Protein AF-A0AAN6E969-F1 (afdb_monomer)

pLDDT: mean 85.02, std 12.87, range [40.47, 96.31]

Structure (mmCIF, N/CA/C/O backbone):
data_AF-A0AAN6E969-F1
#
_entry.id   AF-A0AAN6E969-F1
#
loop_
_atom_site.group_PDB
_atom_site.id
_atom_site.type_symbol
_atom_site.label_atom_id
_atom_site.label_alt_id
_atom_site.label_comp_id
_atom_site.label_asym_id
_atom_site.label_entity_id
_atom_site.label_seq_id
_atom_site.pdbx_PDB_ins_code
_atom_site.Cartn_x
_atom_site.Cartn_y
_atom_site.Cartn_z
_atom_site.occupancy
_atom_site.B_iso_or_equiv
_atom_site.auth_seq_id
_atom_site.auth_comp_id
_atom_site.auth_asym_id
_atom_site.auth_atom_id
_atom_site.pdbx_PDB_model_num
ATOM 1 N N . MET A 1 1 ? 1.132 -10.008 -23.382 1.00 72.69 1 MET A N 1
ATOM 2 C CA . MET A 1 1 ? 1.360 -10.847 -22.183 1.00 72.69 1 MET A CA 1
ATOM 3 C C . MET A 1 1 ? 0.725 -10.158 -20.981 1.00 72.69 1 MET A C 1
ATOM 5 O O . MET A 1 1 ? 0.864 -8.946 -20.877 1.00 72.69 1 MET A O 1
ATOM 9 N N . ARG A 1 2 ? -0.005 -10.888 -20.126 1.00 91.25 2 A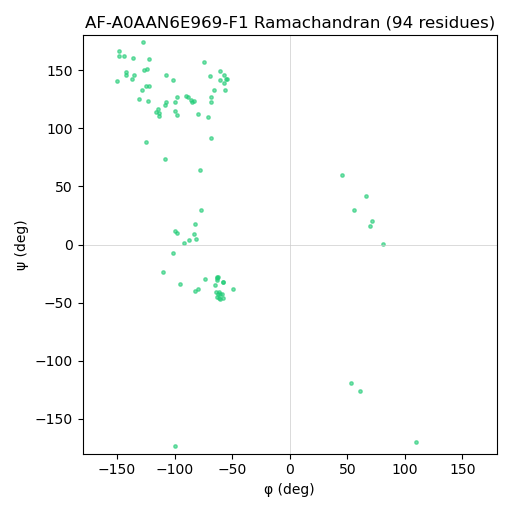RG A N 1
ATOM 10 C CA . ARG A 1 2 ? -0.650 -10.380 -18.900 1.00 91.25 2 ARG A CA 1
ATOM 11 C C . ARG A 1 2 ? -0.133 -11.208 -17.725 1.00 91.25 2 ARG A C 1
ATOM 13 O O . ARG A 1 2 ? -0.241 -12.426 -17.781 1.00 91.25 2 ARG A O 1
ATOM 20 N N . CYS A 1 3 ? 0.439 -10.558 -16.720 1.00 92.62 3 CYS A N 1
ATOM 21 C CA . CYS A 1 3 ? 1.035 -11.188 -15.541 1.00 92.62 3 CYS A CA 1
ATOM 22 C C . CYS A 1 3 ? 0.884 -10.263 -14.324 1.00 92.62 3 CYS A C 1
ATOM 24 O O . CYS A 1 3 ? 0.517 -9.097 -14.487 1.00 92.62 3 CYS A O 1
ATOM 26 N N . ASP A 1 4 ? 1.132 -10.801 -13.134 1.00 93.06 4 ASP A N 1
ATOM 27 C CA . ASP A 1 4 ? 1.124 -10.099 -11.844 1.00 93.06 4 ASP A CA 1
ATOM 28 C C . ASP A 1 4 ? 2.529 -9.627 -11.426 1.00 93.06 4 ASP A C 1
ATOM 30 O O . ASP A 1 4 ? 2.671 -8.547 -10.856 1.00 93.06 4 ASP A O 1
ATOM 34 N N . VAL A 1 5 ? 3.566 -10.395 -11.769 1.00 92.88 5 VAL A N 1
ATOM 35 C CA . VAL A 1 5 ? 4.968 -10.121 -11.451 1.00 92.88 5 VAL A CA 1
ATOM 36 C C . VAL A 1 5 ? 5.798 -10.041 -12.727 1.00 92.88 5 VAL A C 1
ATOM 38 O O . VAL A 1 5 ? 5.690 -10.869 -13.631 1.00 92.88 5 VAL A O 1
ATOM 41 N N . VAL A 1 6 ? 6.676 -9.042 -12.783 1.00 93.12 6 VAL A N 1
ATOM 42 C CA . VAL A 1 6 ? 7.654 -8.875 -13.857 1.00 93.12 6 VAL A CA 1
ATOM 43 C C . VAL A 1 6 ? 9.008 -8.493 -13.275 1.00 93.12 6 VAL A C 1
ATOM 45 O O . VAL A 1 6 ? 9.102 -7.730 -12.314 1.00 93.12 6 VAL A O 1
ATOM 48 N N . THR A 1 7 ? 10.074 -9.017 -13.872 1.00 92.38 7 THR A N 1
ATOM 49 C CA . THR A 1 7 ? 11.446 -8.667 -13.504 1.00 92.38 7 THR A CA 1
ATOM 50 C C . THR A 1 7 ? 11.908 -7.449 -14.295 1.00 92.38 7 THR A C 1
ATOM 52 O O . THR A 1 7 ? 11.871 -7.443 -15.526 1.00 92.38 7 THR A O 1
ATOM 55 N N . VAL A 1 8 ? 12.401 -6.433 -13.588 1.00 91.50 8 VAL A N 1
ATOM 56 C CA . VAL A 1 8 ? 13.083 -5.276 -14.180 1.00 91.50 8 VAL A CA 1
ATOM 57 C C . VAL A 1 8 ? 14.585 -5.515 -14.081 1.00 91.50 8 VAL A C 1
ATOM 59 O O . VAL A 1 8 ? 15.091 -5.819 -13.003 1.00 91.50 8 VAL A O 1
ATOM 62 N N . ARG A 1 9 ? 15.310 -5.419 -15.200 1.00 93.00 9 ARG A N 1
ATOM 63 C CA . ARG A 1 9 ? 16.775 -5.555 -15.196 1.00 93.00 9 ARG A CA 1
ATOM 64 C C . ARG A 1 9 ? 17.423 -4.293 -14.618 1.00 93.00 9 ARG A C 1
ATOM 66 O O . ARG A 1 9 ? 16.830 -3.214 -14.664 1.00 93.00 9 ARG A O 1
ATOM 73 N N . ALA A 1 10 ? 18.648 -4.411 -14.112 1.00 91.25 10 ALA A N 1
ATOM 74 C CA . ALA A 1 10 ? 19.415 -3.253 -13.655 1.00 91.25 10 ALA A CA 1
ATOM 75 C C . ALA A 1 10 ? 19.527 -2.189 -14.766 1.00 91.25 10 ALA A C 1
ATOM 77 O O . ALA A 1 10 ? 19.650 -2.536 -15.942 1.00 91.25 10 ALA A O 1
ATOM 78 N N . TYR A 1 11 ? 19.460 -0.909 -14.385 1.00 94.25 11 TYR A N 1
ATOM 79 C CA . TYR A 1 11 ? 19.531 0.243 -15.300 1.00 94.25 11 TYR A CA 1
ATOM 80 C C . TYR A 1 11 ? 18.488 0.234 -16.432 1.00 94.25 11 TYR A C 1
ATOM 82 O O . TYR A 1 11 ? 18.724 0.759 -17.517 1.00 94.25 11 TYR A O 1
ATOM 90 N N . SER A 1 12 ? 17.319 -0.361 -16.187 1.00 95.75 12 SER A N 1
ATOM 91 C CA . SER A 1 12 ? 16.217 -0.412 -17.149 1.00 95.75 12 SER A CA 1
ATOM 92 C C . SER A 1 12 ? 14.908 0.083 -16.537 1.00 95.75 12 SER A C 1
ATOM 94 O O . SER A 1 12 ? 14.830 0.369 -15.343 1.00 95.75 12 SER A O 1
ATOM 96 N N . TYR A 1 13 ? 13.870 0.194 -17.364 1.00 94.81 13 TYR A N 1
ATOM 97 C CA . TYR A 1 13 ? 12.528 0.558 -16.927 1.00 94.81 13 TYR A CA 1
ATOM 98 C C . TYR A 1 13 ? 11.485 -0.331 -17.598 1.00 94.81 13 TYR A C 1
ATOM 100 O O . TYR A 1 13 ? 11.714 -0.921 -18.654 1.00 94.81 13 TYR A O 1
ATOM 108 N N . ILE A 1 14 ? 10.304 -0.374 -16.993 1.00 93.75 14 ILE A N 1
ATOM 109 C CA . ILE A 1 14 ? 9.117 -1.002 -17.566 1.00 93.75 14 ILE A CA 1
ATOM 110 C C . ILE A 1 14 ? 7.985 0.017 -17.629 1.00 93.75 14 ILE A C 1
ATOM 112 O O . ILE A 1 14 ? 7.910 0.939 -16.819 1.00 93.75 14 ILE A O 1
ATOM 116 N N . LYS A 1 15 ? 7.088 -0.154 -18.597 1.00 94.19 15 LYS A N 1
ATOM 117 C CA . LYS A 1 15 ? 5.838 0.603 -18.689 1.00 94.19 15 LYS A CA 1
ATOM 118 C C . LYS A 1 15 ? 4.694 -0.371 -18.460 1.00 94.19 15 LYS A C 1
ATOM 120 O O . LYS A 1 15 ? 4.481 -1.272 -19.268 1.00 94.19 15 LYS A O 1
ATOM 125 N N . LEU A 1 16 ? 3.986 -0.198 -17.351 1.00 93.19 16 LEU A N 1
ATOM 126 C CA . LEU A 1 16 ? 2.856 -1.040 -16.977 1.00 93.19 16 LEU A CA 1
ATOM 127 C C . LEU A 1 16 ? 1.543 -0.327 -17.296 1.00 93.19 16 LEU A C 1
ATOM 129 O O . LEU A 1 16 ? 1.411 0.880 -17.108 1.00 93.19 16 LEU A O 1
ATOM 133 N N . ARG A 1 17 ? 0.560 -1.096 -17.763 1.00 93.00 17 ARG A N 1
ATOM 134 C CA . ARG A 1 17 ? -0.831 -0.662 -17.884 1.00 93.00 17 ARG A CA 1
ATOM 135 C C . ARG A 1 17 ? -1.706 -1.731 -17.256 1.00 93.00 17 ARG A C 1
ATOM 137 O O . ARG A 1 17 ? -1.650 -2.888 -17.663 1.00 93.00 17 ARG A O 1
ATOM 144 N N . PHE A 1 18 ? -2.530 -1.330 -16.303 1.00 89.44 18 PHE A N 1
ATOM 145 C CA . PHE A 1 18 ? -3.565 -2.170 -15.721 1.00 89.44 18 PHE A CA 1
ATOM 146 C C . PHE A 1 18 ? -4.903 -1.440 -15.809 1.00 89.44 18 PHE A C 1
ATOM 148 O O . PHE A 1 18 ? -4.955 -0.212 -15.833 1.00 89.44 18 PHE A O 1
ATOM 155 N N . HIS A 1 19 ? -5.981 -2.208 -15.921 1.00 88.88 19 HIS A N 1
ATOM 156 C CA . HIS A 1 19 ? -7.336 -1.681 -15.988 1.00 88.88 19 HIS A CA 1
ATOM 157 C C . HIS A 1 19 ? -8.043 -1.985 -14.673 1.00 88.88 19 HIS A C 1
ATOM 159 O O . HIS A 1 19 ? -8.152 -3.149 -14.286 1.00 88.88 19 HIS A O 1
ATOM 165 N N . VAL A 1 20 ? -8.535 -0.946 -14.003 1.00 87.88 20 VAL A N 1
ATOM 166 C CA . VAL A 1 20 ? -9.281 -1.082 -12.754 1.00 87.88 20 VAL A CA 1
ATOM 167 C C . VAL A 1 20 ? -10.770 -1.020 -13.070 1.00 87.88 20 VAL A C 1
ATOM 169 O O . VAL A 1 20 ? -11.275 0.015 -13.487 1.00 87.88 20 VAL A O 1
ATOM 172 N N . ASN A 1 21 ? -11.474 -2.139 -12.897 1.00 81.62 21 ASN A N 1
ATOM 173 C CA . ASN A 1 21 ? -12.911 -2.245 -13.178 1.00 81.62 21 ASN A CA 1
ATOM 174 C C . ASN A 1 21 ? -13.797 -2.178 -11.919 1.00 81.62 21 ASN A C 1
ATOM 176 O O . ASN A 1 21 ? -15.020 -2.159 -12.041 1.00 81.62 21 ASN A O 1
ATOM 180 N N . ARG A 1 22 ? -13.203 -2.189 -10.718 1.00 83.31 22 ARG A N 1
ATOM 181 C CA . ARG A 1 22 ? -13.878 -2.151 -9.410 1.00 83.31 22 ARG A CA 1
ATOM 182 C C . ARG A 1 22 ? -12.999 -1.417 -8.397 1.00 83.31 22 ARG A C 1
ATOM 184 O O . ARG A 1 22 ? -11.798 -1.291 -8.614 1.00 83.31 22 ARG A O 1
ATOM 191 N N . GLY A 1 23 ? -13.592 -0.969 -7.290 1.00 86.06 23 GLY A N 1
ATOM 192 C CA . GLY A 1 23 ? -12.831 -0.405 -6.176 1.00 86.06 23 GLY A CA 1
ATOM 193 C C . GLY A 1 23 ? -11.777 -1.392 -5.666 1.00 86.06 23 GLY A C 1
ATOM 194 O O . GLY A 1 23 ? -12.080 -2.574 -5.494 1.00 86.06 23 GLY A O 1
ATOM 195 N N . MET A 1 24 ? -10.544 -0.927 -5.462 1.00 85.25 24 MET A N 1
ATOM 196 C CA . MET A 1 24 ? -9.405 -1.782 -5.117 1.00 85.25 24 MET A CA 1
ATOM 197 C C . MET A 1 24 ? -8.386 -1.036 -4.251 1.00 85.25 24 MET A C 1
ATOM 199 O O . MET A 1 24 ? -8.077 0.126 -4.512 1.00 85.25 24 MET A O 1
ATOM 203 N N . VAL A 1 25 ? -7.826 -1.740 -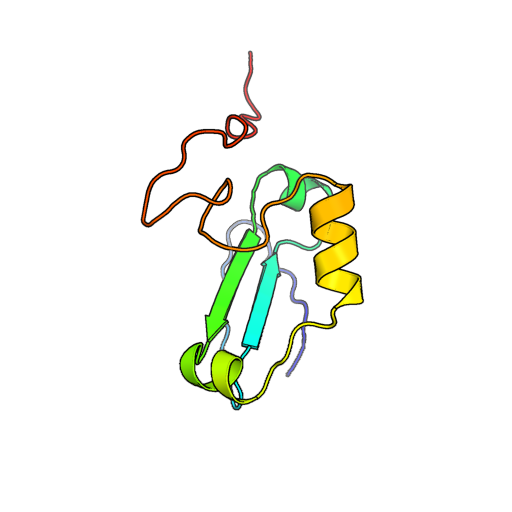3.265 1.00 91.62 25 VAL A N 1
ATOM 204 C CA . VAL A 1 25 ? -6.587 -1.367 -2.571 1.00 91.62 25 VAL A CA 1
ATOM 205 C C . VAL A 1 25 ? -5.568 -2.462 -2.870 1.00 91.62 25 VAL A C 1
ATOM 207 O O . VAL A 1 25 ? -5.786 -3.609 -2.487 1.00 91.62 25 VAL A O 1
ATOM 210 N N . ALA A 1 26 ? -4.500 -2.141 -3.598 1.00 90.44 26 ALA A N 1
ATOM 211 C CA . ALA A 1 26 ? -3.506 -3.121 -4.037 1.00 90.44 26 ALA A CA 1
ATOM 212 C C . ALA A 1 26 ? -2.091 -2.687 -3.667 1.00 90.44 26 ALA A C 1
ATOM 214 O O . ALA A 1 26 ? -1.695 -1.549 -3.925 1.00 90.44 26 ALA A O 1
ATOM 215 N N . LEU A 1 27 ? -1.324 -3.618 -3.101 1.00 90.94 27 LEU A N 1
ATOM 216 C CA . LEU A 1 27 ? 0.089 -3.422 -2.814 1.00 90.94 27 LEU A CA 1
ATOM 217 C C . LEU A 1 27 ? 0.912 -3.711 -4.073 1.00 90.94 27 LEU A C 1
ATOM 219 O O . LEU A 1 27 ? 0.849 -4.802 -4.633 1.00 90.94 27 LEU A O 1
ATOM 223 N N . PHE A 1 28 ? 1.706 -2.736 -4.494 1.00 90.75 28 PHE A N 1
ATOM 224 C CA . PHE A 1 28 ? 2.687 -2.864 -5.559 1.00 90.75 28 PHE A CA 1
ATOM 225 C C . PHE A 1 28 ? 4.079 -2.726 -4.958 1.00 90.75 28 PHE A C 1
ATOM 227 O O . PHE A 1 28 ? 4.461 -1.652 -4.499 1.00 90.75 28 PHE A O 1
ATOM 234 N N . HIS A 1 29 ? 4.833 -3.818 -4.924 1.00 89.62 29 HIS A N 1
ATOM 235 C CA . HIS A 1 29 ? 6.125 -3.845 -4.252 1.00 89.62 29 HIS A CA 1
ATOM 236 C C . HIS A 1 29 ? 7.132 -4.713 -4.995 1.00 89.62 29 HIS A C 1
ATOM 238 O O . HIS A 1 29 ? 6.784 -5.567 -5.813 1.00 89.62 29 HIS A O 1
ATOM 244 N N . CYS A 1 30 ? 8.406 -4.510 -4.675 1.00 88.75 30 CYS A N 1
ATOM 245 C CA . CYS A 1 30 ? 9.439 -5.452 -5.063 1.00 88.75 30 CYS A CA 1
ATOM 246 C C . CYS A 1 30 ? 9.245 -6.758 -4.283 1.00 88.75 30 CYS A C 1
ATOM 248 O O . CYS A 1 30 ? 9.262 -6.764 -3.053 1.00 88.75 30 CYS A O 1
ATOM 250 N N . HIS A 1 31 ? 9.087 -7.876 -4.989 1.00 89.25 31 HIS A N 1
ATOM 251 C CA . HIS A 1 31 ? 8.907 -9.193 -4.372 1.00 89.25 31 HIS A CA 1
ATOM 252 C C . HIS A 1 31 ? 10.244 -9.853 -3.957 1.00 89.25 31 HIS A C 1
ATOM 254 O O . HIS A 1 31 ? 10.316 -11.058 -3.717 1.00 89.25 31 HIS A O 1
ATOM 260 N N . MET A 1 32 ? 11.325 -9.073 -3.857 1.00 76.19 32 MET A N 1
ATOM 261 C CA . MET A 1 32 ? 12.554 -9.495 -3.187 1.00 76.19 32 MET A CA 1
ATOM 262 C C . MET A 1 32 ? 12.467 -9.103 -1.715 1.00 76.19 32 MET A C 1
ATOM 264 O O . MET A 1 32 ? 12.233 -7.936 -1.406 1.00 76.19 32 MET A O 1
ATOM 268 N N . MET A 1 33 ? 12.702 -10.061 -0.818 1.00 56.44 33 MET A N 1
ATOM 269 C CA . MET A 1 33 ? 12.599 -9.884 0.639 1.00 56.44 33 MET A CA 1
ATOM 270 C C . MET A 1 33 ? 13.355 -8.645 1.146 1.00 56.44 33 MET A C 1
ATOM 272 O O . MET A 1 33 ? 12.843 -7.908 1.978 1.00 56.44 33 MET A O 1
ATOM 276 N N . HIS A 1 34 ? 14.526 -8.362 0.571 1.00 58.12 34 HIS A N 1
ATOM 277 C CA . HIS A 1 34 ? 15.320 -7.177 0.883 1.00 58.12 34 HIS A CA 1
ATOM 278 C C . HIS A 1 34 ? 14.576 -5.866 0.558 1.00 58.12 34 HIS A C 1
ATOM 280 O O . HIS A 1 34 ? 14.510 -4.978 1.399 1.00 58.12 34 HIS A O 1
ATOM 286 N N . GLY A 1 35 ? 13.942 -5.758 -0.618 1.00 55.06 35 GLY A N 1
ATOM 287 C CA . GLY A 1 35 ? 13.268 -4.540 -1.095 1.00 55.06 35 GLY A CA 1
ATOM 288 C C . GLY A 1 35 ? 12.085 -4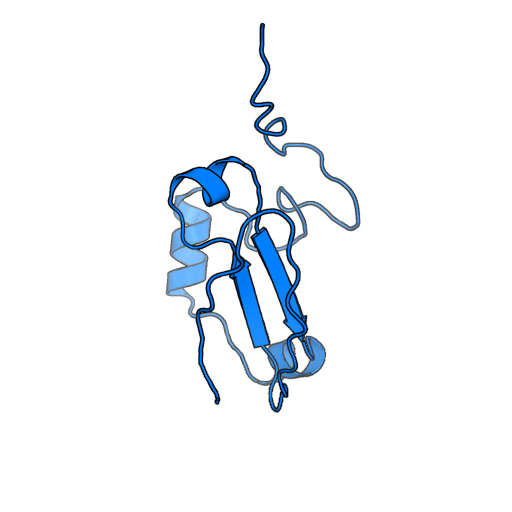.082 -0.234 1.00 55.06 35 GLY A C 1
ATOM 289 O O . GLY A 1 35 ? 11.823 -2.882 -0.157 1.00 55.06 35 GLY A O 1
ATOM 290 N N . GLY A 1 36 ? 11.414 -5.015 0.453 1.00 54.44 36 GLY A N 1
ATOM 291 C CA . GLY A 1 36 ? 10.343 -4.701 1.404 1.00 54.44 36 GLY A CA 1
ATOM 292 C C . GLY A 1 36 ? 10.831 -3.913 2.626 1.00 54.44 36 GLY A C 1
ATOM 293 O O . GLY A 1 36 ? 10.134 -3.010 3.078 1.00 54.44 36 GLY A O 1
ATOM 294 N N . TYR A 1 37 ? 12.053 -4.179 3.105 1.00 54.59 37 TYR A N 1
ATOM 295 C CA . TYR A 1 37 ? 12.675 -3.422 4.203 1.00 54.59 37 TYR A C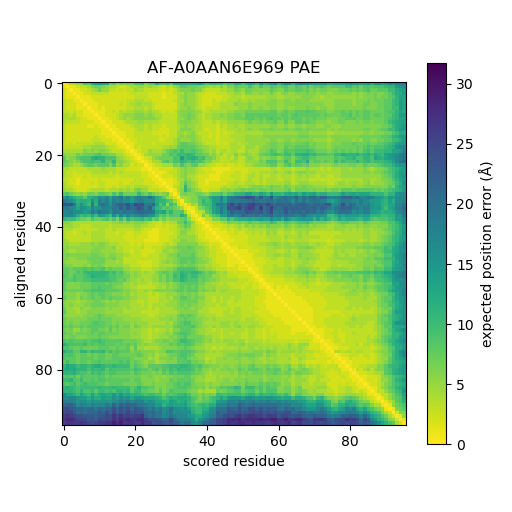A 1
ATOM 296 C C . TYR A 1 37 ? 13.147 -2.030 3.771 1.00 54.59 37 TYR A C 1
ATOM 298 O O . TYR A 1 37 ? 13.132 -1.099 4.571 1.00 54.59 37 TYR A O 1
ATOM 306 N N . PHE A 1 38 ? 13.519 -1.870 2.498 1.00 59.62 38 PHE A N 1
ATOM 307 C CA . PHE A 1 38 ? 13.972 -0.596 1.928 1.00 59.62 38 PHE A CA 1
ATOM 308 C C . PHE A 1 38 ? 12.830 0.353 1.532 1.00 59.62 38 PHE A C 1
ATOM 310 O O . PHE A 1 38 ? 13.083 1.398 0.938 1.00 59.62 38 PHE A O 1
ATOM 317 N N . GLY A 1 39 ? 11.569 -0.001 1.810 1.00 71.12 39 GLY A N 1
ATOM 318 C CA . GLY A 1 39 ? 10.424 0.843 1.463 1.00 71.12 39 GLY A CA 1
ATOM 319 C C . GLY A 1 39 ? 10.113 0.898 -0.038 1.00 71.12 39 GLY A C 1
ATOM 320 O O . GLY A 1 39 ? 9.427 1.817 -0.478 1.00 71.12 39 GLY A O 1
AT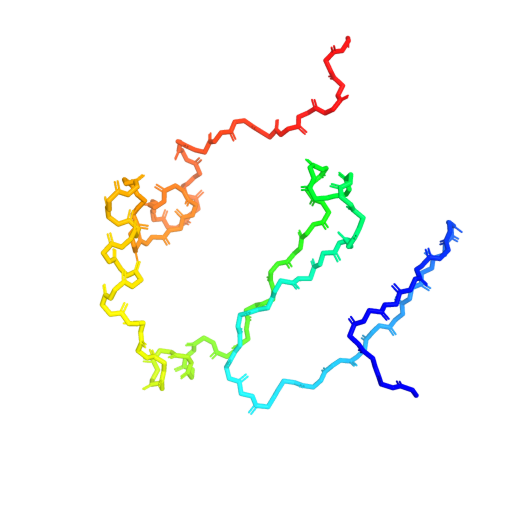OM 321 N N . LEU A 1 40 ? 10.570 -0.080 -0.837 1.00 83.75 40 LEU A N 1
ATOM 322 C CA . LEU A 1 40 ? 10.209 -0.207 -2.260 1.00 83.75 40 LEU A CA 1
ATOM 323 C C . LEU A 1 40 ? 8.809 -0.814 -2.421 1.00 83.75 40 LEU A C 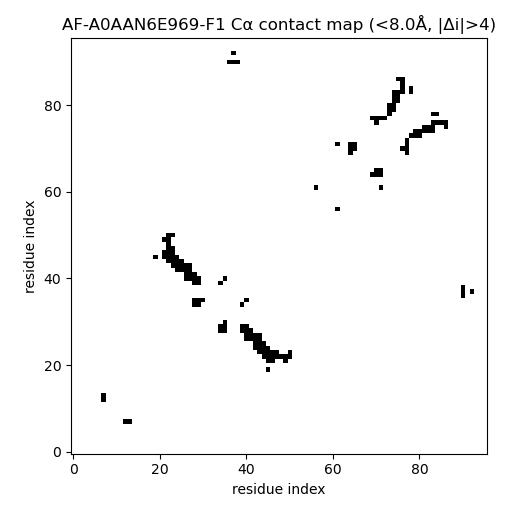1
ATOM 325 O O . LEU A 1 40 ? 8.628 -1.913 -2.959 1.00 83.75 40 LEU A O 1
ATOM 329 N N . ALA A 1 41 ? 7.822 -0.073 -1.932 1.00 86.81 41 ALA A N 1
ATOM 330 C CA . ALA A 1 41 ? 6.415 -0.405 -2.006 1.00 86.81 41 ALA A CA 1
ATOM 331 C C . ALA A 1 41 ? 5.579 0.857 -2.238 1.00 86.81 41 ALA A C 1
ATOM 333 O O . ALA A 1 41 ? 5.877 1.936 -1.735 1.00 86.81 41 ALA A O 1
ATOM 334 N N . ALA A 1 42 ? 4.498 0.694 -2.984 1.00 89.06 42 ALA A N 1
ATOM 335 C CA . ALA A 1 42 ? 3.452 1.680 -3.156 1.00 89.06 42 ALA A CA 1
ATOM 336 C C . ALA A 1 42 ? 2.100 0.978 -3.029 1.00 89.06 42 ALA A C 1
ATOM 338 O O . ALA A 1 42 ? 1.942 -0.168 -3.447 1.00 89.06 42 ALA A O 1
ATOM 339 N N . THR A 1 43 ? 1.110 1.670 -2.478 1.00 90.56 43 THR A N 1
ATOM 340 C CA . THR A 1 43 ? -0.262 1.162 -2.407 1.00 90.56 43 THR A CA 1
ATOM 341 C C . THR A 1 43 ? -1.123 1.945 -3.381 1.00 90.56 43 THR A C 1
ATOM 343 O O . THR A 1 43 ? -1.264 3.161 -3.257 1.00 90.56 43 THR A O 1
ATOM 346 N N . PHE A 1 44 ? -1.719 1.256 -4.347 1.00 92.19 44 PHE A N 1
ATOM 347 C CA . PHE A 1 44 ? -2.700 1.849 -5.243 1.00 92.19 44 PHE A CA 1
ATOM 348 C C . PHE A 1 44 ? -4.083 1.776 -4.606 1.00 92.19 44 PHE A C 1
ATOM 350 O O . PHE A 1 44 ? -4.556 0.691 -4.268 1.00 92.19 44 PHE A O 1
ATOM 357 N N . ILE A 1 45 ? -4.736 2.929 -4.473 1.00 91.69 45 ILE A N 1
ATOM 358 C CA . ILE A 1 45 ? -6.118 3.046 -4.003 1.00 91.69 45 ILE A CA 1
ATOM 359 C C . ILE A 1 45 ? -6.945 3.573 -5.171 1.00 91.69 45 ILE A C 1
ATOM 361 O O . ILE A 1 45 ? -6.713 4.683 -5.646 1.00 91.69 45 ILE A O 1
ATOM 365 N N . ALA A 1 46 ? -7.894 2.772 -5.649 1.00 91.75 46 ALA A N 1
ATOM 366 C CA . ALA A 1 46 ? -8.721 3.105 -6.800 1.00 91.75 46 ALA A CA 1
ATOM 367 C C . ALA A 1 46 ? -10.213 3.035 -6.457 1.00 91.75 46 ALA A C 1
ATOM 369 O O . ALA A 1 46 ? -10.657 2.088 -5.806 1.00 91.75 46 ALA A O 1
ATOM 370 N N . ALA A 1 47 ? -10.964 4.040 -6.922 1.00 91.69 47 ALA A N 1
ATOM 371 C CA . ALA A 1 47 ? -12.398 4.232 -6.677 1.00 91.69 47 ALA A CA 1
ATOM 372 C C . ALA A 1 47 ? -12.811 4.015 -5.198 1.00 91.69 47 ALA A C 1
ATOM 374 O O . ALA A 1 47 ? -13.608 3.114 -4.898 1.00 91.69 47 ALA A O 1
ATOM 375 N N . PRO A 1 48 ? -12.258 4.799 -4.248 1.00 90.12 48 PRO A N 1
ATOM 376 C CA . PRO A 1 48 ? -12.556 4.665 -2.818 1.00 90.12 48 PRO A CA 1
ATOM 377 C C . PRO A 1 48 ? -14.050 4.821 -2.496 1.00 90.12 48 PRO A C 1
ATOM 379 O O . PRO A 1 48 ? -14.571 4.144 -1.611 1.00 90.12 48 PRO A O 1
ATOM 382 N N . GLU A 1 49 ? -14.768 5.643 -3.256 1.00 90.88 49 GLU A N 1
ATOM 383 C CA . GLU A 1 49 ? -16.211 5.836 -3.137 1.00 90.88 49 GLU A CA 1
ATOM 384 C C . GLU A 1 49 ? -17.017 4.566 -3.445 1.00 90.88 49 GLU A C 1
ATOM 386 O O . GLU A 1 49 ? -18.099 4.371 -2.890 1.00 90.88 49 GLU A O 1
ATOM 391 N N . LEU A 1 50 ? -16.505 3.677 -4.305 1.00 90.81 50 LEU A N 1
ATOM 392 C CA . LEU A 1 50 ? -17.128 2.378 -4.565 1.00 90.81 50 LEU A CA 1
ATOM 393 C C . LEU A 1 50 ? -16.797 1.37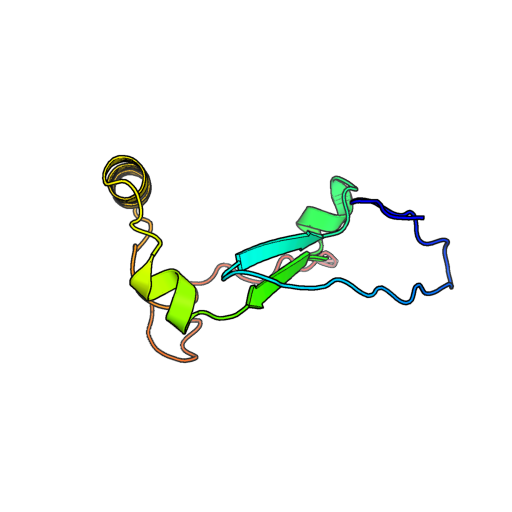9 -3.454 1.00 90.81 50 LEU A C 1
ATOM 395 O O . LEU A 1 50 ? -17.671 0.616 -3.045 1.00 90.81 50 LEU A O 1
ATOM 399 N N . LEU A 1 51 ? -15.566 1.405 -2.931 1.00 89.56 51 LEU A N 1
ATOM 400 C CA . LEU A 1 51 ? -15.170 0.558 -1.802 1.00 89.56 51 LEU A CA 1
ATOM 401 C C . LEU A 1 51 ? -16.059 0.809 -0.583 1.00 89.56 51 LEU A C 1
ATOM 403 O O . LEU A 1 51 ? -16.583 -0.142 -0.013 1.00 89.56 51 LEU A O 1
ATOM 407 N N . GLN A 1 52 ? -16.309 2.073 -0.242 1.00 89.06 52 GLN A N 1
ATOM 408 C CA . GLN A 1 52 ? -17.152 2.443 0.900 1.00 89.06 52 GLN A CA 1
ATOM 409 C C . GLN A 1 52 ? -18.606 1.962 0.771 1.00 89.06 52 GLN A C 1
ATOM 411 O O . GLN A 1 52 ? -19.266 1.727 1.780 1.00 89.06 52 GLN A O 1
ATOM 416 N N . LYS A 1 53 ? -19.115 1.808 -0.458 1.00 89.75 53 LYS A N 1
ATOM 417 C CA . LYS A 1 53 ? -20.493 1.360 -0.710 1.00 89.75 53 LYS A CA 1
ATOM 418 C C . LYS A 1 53 ? -20.648 -0.155 -0.634 1.00 89.75 53 LYS A C 1
ATOM 420 O O . LYS A 1 53 ? -21.665 -0.634 -0.141 1.00 89.75 53 LYS A O 1
ATOM 425 N N . TYR A 1 54 ? -19.673 -0.902 -1.152 1.00 87.19 54 TYR A N 1
ATOM 426 C CA . TYR A 1 54 ? -19.824 -2.345 -1.374 1.00 87.19 54 TYR A CA 1
ATOM 427 C C . TYR A 1 54 ? -18.984 -3.218 -0.442 1.00 87.19 54 TYR A C 1
ATOM 429 O O . TYR A 1 54 ? -19.328 -4.379 -0.234 1.00 87.19 54 TYR A O 1
ATOM 437 N N . VAL A 1 55 ? -17.893 -2.694 0.119 1.00 86.44 55 VAL A N 1
ATOM 438 C CA . VAL A 1 55 ? -16.988 -3.462 0.977 1.00 86.44 55 VAL A CA 1
ATOM 439 C C . VAL A 1 55 ? -17.295 -3.161 2.437 1.00 86.44 55 VAL A C 1
ATOM 441 O O . VAL A 1 55 ? -17.084 -2.051 2.919 1.00 86.44 55 VAL A O 1
ATOM 444 N N . LYS A 1 56 ? -17.761 -4.181 3.163 1.00 89.75 56 LYS A N 1
ATOM 445 C CA . LYS A 1 56 ? -17.828 -4.164 4.627 1.00 89.75 56 LYS A CA 1
ATOM 446 C C . LYS A 1 56 ? -16.641 -4.940 5.180 1.00 89.75 56 LYS A C 1
ATOM 448 O O . LYS A 1 56 ? -16.462 -6.109 4.847 1.00 89.75 56 LYS A O 1
ATOM 453 N N . VAL A 1 57 ? -15.835 -4.288 6.013 1.00 89.25 57 VAL A N 1
ATOM 454 C CA . VAL A 1 57 ? -14.719 -4.947 6.701 1.00 89.25 57 VAL A CA 1
ATOM 455 C C . VAL A 1 57 ? -15.298 -5.940 7.718 1.00 89.25 57 VAL A C 1
ATOM 457 O O . VAL A 1 57 ? -16.136 -5.529 8.523 1.00 89.25 57 VAL A O 1
ATOM 460 N N . PRO A 1 58 ? -14.890 -7.223 7.702 1.00 93.56 58 PRO A N 1
ATOM 461 C CA . PRO A 1 58 ? -15.353 -8.197 8.685 1.00 93.56 58 PRO A CA 1
ATOM 462 C C . PRO A 1 58 ? -15.042 -7.745 10.115 1.00 93.56 58 PRO A C 1
ATOM 464 O O . PRO A 1 58 ? -13.938 -7.271 10.392 1.00 93.56 58 PRO A O 1
ATOM 467 N N . GLU A 1 59 ? -15.983 -7.942 11.040 1.00 94.75 59 GLU A N 1
ATOM 468 C CA . GLU A 1 59 ? -15.806 -7.566 12.453 1.00 94.75 59 GLU A CA 1
ATOM 469 C C . GLU A 1 59 ? -14.586 -8.242 13.088 1.00 94.75 59 GLU A C 1
ATOM 471 O O . GLU A 1 59 ? -13.897 -7.638 13.909 1.00 94.75 59 GLU A O 1
ATOM 476 N N . GLU A 1 60 ? -14.262 -9.457 12.645 1.00 95.44 60 GLU A N 1
ATOM 477 C CA . GLU A 1 60 ? -13.076 -10.182 13.095 1.00 95.44 60 GLU A CA 1
ATOM 478 C C . GLU A 1 60 ? -11.780 -9.433 12.772 1.00 95.44 60 GLU A C 1
ATOM 480 O O . GLU A 1 60 ? -10.902 -9.310 13.623 1.00 95.44 60 GLU A O 1
ATOM 485 N N . ALA A 1 61 ? -11.670 -8.865 11.568 1.00 93.38 61 ALA A N 1
ATOM 486 C CA . ALA A 1 61 ? -10.497 -8.091 11.176 1.00 93.38 61 ALA A CA 1
ATOM 487 C C . ALA A 1 61 ? -10.353 -6.830 12.043 1.00 93.38 61 ALA A C 1
ATOM 489 O O . ALA A 1 61 ? -9.262 -6.516 12.514 1.00 93.38 61 ALA A O 1
ATOM 490 N N . ILE A 1 62 ? -11.472 -6.160 12.335 1.00 94.50 62 ILE A N 1
ATOM 491 C CA . ILE A 1 62 ? -11.514 -5.002 13.241 1.00 94.50 62 ILE A CA 1
ATOM 492 C C . ILE A 1 62 ? -11.073 -5.412 14.653 1.00 94.50 62 ILE A C 1
ATOM 494 O O . ILE A 1 62 ? -10.311 -4.689 15.299 1.00 94.50 62 ILE A O 1
ATOM 498 N N . ARG A 1 63 ? -11.525 -6.574 15.141 1.00 96.31 63 ARG A N 1
ATOM 499 C CA . ARG A 1 63 ? -11.136 -7.109 16.451 1.00 96.31 63 ARG A CA 1
ATOM 500 C C . ARG A 1 63 ? -9.642 -7.412 16.516 1.00 96.31 63 ARG A C 1
ATOM 502 O O . ARG A 1 63 ? -9.000 -7.010 17.483 1.00 96.31 63 ARG A O 1
ATOM 509 N N . MET A 1 64 ? -9.080 -8.045 15.486 1.00 96.12 64 MET A N 1
ATOM 510 C CA . MET A 1 64 ? -7.641 -8.316 1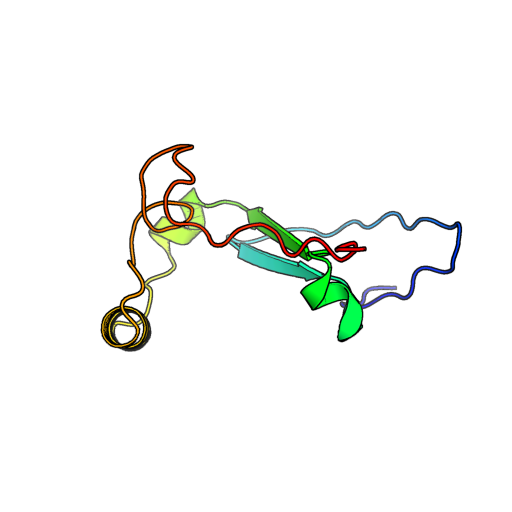5.403 1.00 96.12 64 MET A CA 1
ATOM 511 C C . MET A 1 64 ? -6.807 -7.031 15.457 1.00 96.12 64 MET A C 1
ATOM 513 O O . MET A 1 64 ? -5.823 -6.986 16.192 1.00 96.12 64 MET A O 1
ATOM 517 N N . CYS A 1 65 ? -7.219 -5.967 14.756 1.00 93.62 65 CYS A N 1
ATOM 518 C CA . CYS A 1 65 ? -6.549 -4.667 14.848 1.00 93.62 65 CYS A CA 1
ATOM 519 C C . CYS A 1 65 ? -6.587 -4.105 16.277 1.00 93.62 65 CYS A C 1
ATOM 521 O O . CYS A 1 65 ? -5.552 -3.707 16.807 1.00 93.62 65 CYS A O 1
ATOM 523 N N . LYS A 1 66 ? -7.756 -4.132 16.933 1.00 94.56 66 LYS A N 1
ATOM 524 C CA . LYS A 1 66 ? -7.918 -3.633 18.310 1.00 94.56 66 LYS A CA 1
ATOM 525 C C . LYS A 1 66 ? -7.056 -4.396 19.319 1.00 94.56 66 LYS A C 1
ATOM 527 O O . LYS A 1 66 ? -6.454 -3.766 20.181 1.00 94.56 66 LYS A O 1
ATOM 532 N N . LEU A 1 67 ? -6.966 -5.723 19.196 1.00 96.19 67 LEU A N 1
ATOM 533 C CA . LEU A 1 67 ? -6.126 -6.559 20.065 1.00 96.19 67 LEU A CA 1
ATOM 534 C C . LEU A 1 67 ? -4.633 -6.231 19.935 1.00 96.19 67 LEU A C 1
ATOM 536 O O . LEU A 1 67 ? -3.897 -6.351 20.907 1.00 96.19 67 LEU A O 1
ATOM 540 N N . GLN A 1 68 ? -4.196 -5.781 18.758 1.00 93.50 68 GLN A N 1
ATOM 541 C CA . GLN A 1 68 ? -2.819 -5.345 18.506 1.00 93.50 68 GLN A CA 1
ATOM 542 C C . GLN A 1 68 ? -2.586 -3.858 18.833 1.00 93.50 68 GLN A C 1
ATOM 544 O O . GLN A 1 68 ? -1.506 -3.337 18.571 1.00 93.50 68 GLN A O 1
ATOM 549 N N . GLY A 1 69 ? -3.588 -3.147 19.366 1.00 91.00 69 GLY A N 1
ATOM 550 C CA . GLY A 1 69 ? -3.503 -1.704 19.615 1.00 91.00 69 GLY A CA 1
ATOM 551 C C . GLY A 1 69 ? -3.478 -0.849 18.340 1.00 91.00 69 GLY A C 1
ATOM 552 O O . GLY A 1 69 ? -3.134 0.330 18.397 1.00 91.00 69 GLY A O 1
ATOM 553 N N . ILE A 1 70 ? -3.848 -1.415 17.187 1.00 91.00 70 ILE A N 1
ATOM 554 C CA . ILE A 1 70 ? -3.884 -0.718 15.899 1.00 91.00 70 ILE A CA 1
ATOM 555 C C . ILE A 1 70 ? -5.224 0.009 15.767 1.00 91.00 70 ILE A C 1
ATOM 557 O O . ILE A 1 70 ? -6.298 -0.599 15.811 1.00 91.00 70 ILE A O 1
ATOM 561 N N . LYS A 1 71 ? -5.169 1.328 15.564 1.00 91.19 71 LYS A N 1
ATOM 562 C CA . LYS A 1 71 ? -6.358 2.150 15.315 1.00 91.19 71 LYS A CA 1
ATOM 563 C C . LYS A 1 71 ? -6.997 1.771 13.972 1.00 91.19 71 LYS A C 1
ATOM 565 O O . LYS A 1 71 ? -6.322 1.691 12.953 1.00 91.19 71 LYS A O 1
ATOM 570 N N . THR A 1 72 ? -8.316 1.584 13.960 1.00 90.75 72 THR A N 1
ATOM 571 C CA . THR A 1 72 ? -9.087 1.143 12.776 1.00 90.75 72 THR A CA 1
ATOM 572 C C . THR A 1 72 ? -9.628 2.294 11.925 1.00 90.75 72 THR A C 1
ATOM 57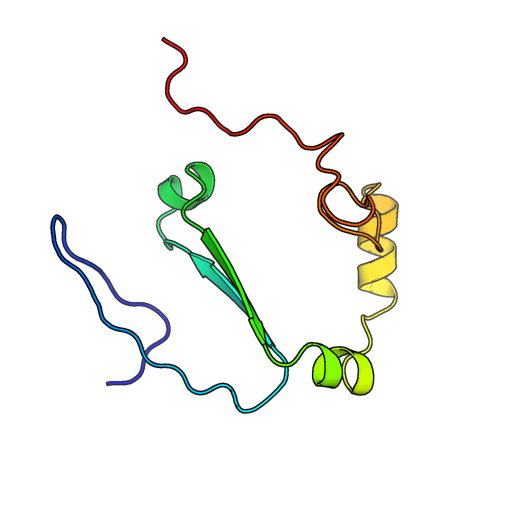4 O O . THR A 1 72 ? -10.340 2.069 10.951 1.00 90.75 72 THR A O 1
ATOM 577 N N . SER A 1 73 ? -9.336 3.533 12.310 1.00 90.19 73 SER A N 1
ATOM 578 C CA . SER A 1 73 ? -9.752 4.750 11.618 1.00 90.19 73 SER A CA 1
ATOM 579 C C . SER A 1 73 ? -8.635 5.787 11.677 1.00 90.19 73 SER A C 1
ATOM 581 O O . SER A 1 73 ? -7.918 5.856 12.677 1.00 90.19 73 SER A O 1
ATOM 583 N N . GLY A 1 74 ? -8.542 6.623 10.644 1.00 90.88 74 GLY A N 1
ATOM 584 C CA . GLY A 1 74 ? -7.512 7.653 10.506 1.00 90.88 74 GLY A CA 1
ATOM 585 C C . GLY A 1 74 ? -6.504 7.333 9.400 1.00 90.88 74 GLY A C 1
ATOM 586 O O . GLY A 1 74 ? -6.709 6.422 8.601 1.00 90.88 74 GLY A O 1
ATOM 587 N N . ASN A 1 75 ? -5.427 8.109 9.355 1.00 88.31 75 ASN A N 1
ATOM 588 C CA . ASN A 1 75 ? -4.293 7.989 8.443 1.00 88.31 75 ASN A CA 1
ATOM 589 C C . ASN A 1 75 ? -2.989 7.823 9.245 1.00 88.31 75 ASN A C 1
ATOM 591 O O . ASN A 1 75 ? -2.939 8.198 10.417 1.00 88.31 75 ASN A O 1
ATOM 595 N N . ALA A 1 76 ? -1.932 7.289 8.628 1.00 86.12 76 ALA A N 1
ATOM 596 C CA . ALA A 1 76 ? -0.630 7.072 9.264 1.00 86.12 76 ALA A CA 1
ATOM 597 C C . ALA A 1 76 ? -0.754 6.273 10.582 1.00 86.12 76 ALA A C 1
ATOM 599 O O . ALA A 1 76 ? -1.265 5.156 10.578 1.00 86.12 76 ALA A O 1
ATOM 600 N N . ALA A 1 77 ? -0.353 6.843 11.720 1.00 86.62 77 ALA A N 1
ATOM 601 C CA . ALA A 1 77 ? -0.501 6.248 13.053 1.00 86.62 77 ALA A CA 1
ATOM 602 C C . ALA A 1 77 ? -1.945 6.344 13.617 1.00 86.62 77 ALA A C 1
ATOM 604 O O . ALA A 1 77 ? -2.167 6.451 14.827 1.00 86.62 77 ALA A O 1
ATOM 605 N N . GLY A 1 78 ? -2.948 6.344 12.732 1.00 88.25 78 GLY A N 1
ATOM 606 C CA . GLY A 1 78 ? -4.361 6.576 13.043 1.00 88.25 78 GLY A CA 1
ATOM 607 C C . GLY A 1 78 ? -4.648 7.996 13.538 1.00 88.25 78 GLY A C 1
ATOM 608 O O . GLY A 1 78 ? -5.395 8.186 14.501 1.00 88.25 78 GLY A O 1
ATOM 609 N N . ASN A 1 79 ? -4.027 8.982 12.895 1.00 91.19 79 ASN A N 1
ATOM 610 C CA . ASN A 1 79 ? -4.274 10.410 13.086 1.00 91.19 79 ASN A CA 1
ATOM 611 C C . ASN A 1 79 ? -5.182 10.948 11.967 1.00 91.19 79 ASN A C 1
ATOM 613 O O . ASN A 1 79 ? -5.715 10.184 11.161 1.00 91.19 79 ASN A O 1
ATOM 617 N N . GLN A 1 80 ? -5.393 12.262 11.905 1.00 91.56 80 GLN A N 1
ATOM 618 C CA . GLN A 1 80 ? -6.210 12.893 10.865 1.00 91.56 80 GLN A CA 1
ATOM 619 C C . GLN A 1 80 ? -5.353 13.657 9.853 1.00 91.56 80 GLN A C 1
ATOM 621 O O . GLN A 1 80 ? -4.336 14.259 10.192 1.00 91.56 80 GLN A O 1
ATOM 626 N N . GLY A 1 81 ? -5.791 13.658 8.592 1.00 89.06 81 GLY A N 1
ATOM 627 C CA . GLY A 1 81 ? -5.135 14.411 7.524 1.00 89.06 81 GLY A CA 1
ATOM 628 C C . GLY A 1 81 ? -3.693 13.961 7.283 1.00 89.06 81 GLY A C 1
ATOM 629 O O . GLY A 1 81 ? -3.440 12.782 7.033 1.00 89.06 81 GLY A O 1
ATOM 630 N N . PHE A 1 82 ? -2.763 14.915 7.336 1.00 89.50 82 PHE A N 1
ATOM 631 C CA . PHE A 1 82 ? -1.333 14.716 7.072 1.00 89.50 82 PHE A CA 1
ATOM 632 C C . PHE A 1 82 ? -0.488 14.585 8.345 1.00 89.50 82 PHE A C 1
ATOM 634 O O . PHE A 1 82 ? 0.737 14.647 8.275 1.00 89.50 82 PHE A O 1
ATOM 641 N N . ASP A 1 83 ? -1.122 14.425 9.506 1.00 90.12 83 ASP A N 1
ATOM 642 C CA . ASP A 1 83 ? -0.403 14.232 10.757 1.00 90.12 83 ASP A CA 1
ATOM 643 C C . ASP A 1 83 ? 0.258 12.844 10.803 1.00 90.12 83 ASP A C 1
ATOM 645 O O . ASP A 1 83 ? -0.400 11.809 10.927 1.00 90.12 83 ASP A O 1
ATOM 649 N N . MET A 1 84 ? 1.586 12.839 10.712 1.00 88.69 84 MET A N 1
ATOM 650 C CA . MET A 1 84 ? 2.429 11.642 10.725 1.00 88.69 84 MET A CA 1
ATOM 651 C C . MET A 1 84 ? 3.039 11.344 12.108 1.00 88.69 84 MET A C 1
ATOM 653 O O . MET A 1 84 ? 3.924 10.495 12.220 1.00 88.69 84 MET A O 1
ATOM 657 N N . THR A 1 85 ? 2.602 12.032 13.168 1.00 89.69 85 THR A N 1
ATOM 658 C CA . THR A 1 85 ? 3.117 11.824 14.531 1.00 89.69 85 THR A CA 1
ATOM 659 C C . THR A 1 85 ? 2.874 10.393 15.021 1.00 89.69 85 THR A C 1
ATOM 661 O O . THR A 1 85 ? 1.839 9.788 14.754 1.00 89.69 85 THR A O 1
ATOM 664 N N . GLY A 1 86 ? 3.843 9.823 15.740 1.00 85.94 86 GLY A N 1
ATOM 665 C CA . GLY A 1 86 ? 3.758 8.449 16.252 1.00 85.94 86 GLY A CA 1
ATOM 666 C C . GLY A 1 86 ? 4.112 7.353 15.240 1.00 85.94 86 GLY A C 1
ATOM 667 O O . GLY A 1 86 ? 4.096 6.179 15.605 1.00 85.94 86 GLY A O 1
ATOM 668 N N . LEU A 1 87 ? 4.469 7.702 13.997 1.00 83.62 87 LEU A N 1
ATOM 669 C CA . LEU A 1 87 ? 5.105 6.748 13.089 1.00 83.62 87 LEU A CA 1
ATOM 670 C C . LEU A 1 87 ? 6.526 6.403 13.570 1.00 83.62 87 LEU A C 1
ATOM 672 O O . LEU A 1 87 ? 7.232 7.280 14.078 1.00 83.62 87 LEU A O 1
ATOM 676 N N . PRO A 1 88 ? 6.979 5.149 13.385 1.00 79.62 88 PRO A N 1
ATOM 677 C CA . PRO A 1 88 ? 8.379 4.810 13.591 1.00 79.62 88 PRO A CA 1
ATOM 678 C C . PRO A 1 88 ? 9.259 5.623 12.627 1.00 79.62 88 PRO A C 1
ATOM 680 O O . PRO A 1 88 ? 8.820 5.944 11.516 1.00 79.62 88 PRO A O 1
ATOM 683 N N . PRO A 1 89 ? 10.500 5.961 13.020 1.00 73.88 89 PRO A N 1
ATOM 684 C CA . PRO A 1 89 ? 11.429 6.618 12.113 1.00 73.88 89 PRO A CA 1
ATOM 685 C C . PRO A 1 89 ? 11.622 5.757 10.854 1.00 73.88 89 PRO A C 1
ATOM 687 O O . PRO A 1 89 ? 11.590 4.524 10.951 1.00 73.88 89 PRO A O 1
ATOM 690 N N . PRO A 1 90 ? 11.824 6.373 9.675 1.00 67.00 90 PRO A N 1
ATOM 691 C CA . PRO A 1 90 ? 12.092 5.621 8.459 1.00 67.00 90 PRO A CA 1
ATOM 692 C C . PRO A 1 90 ? 13.302 4.708 8.672 1.00 67.00 90 PRO A C 1
ATOM 694 O O . PRO A 1 90 ? 14.264 5.080 9.349 1.00 67.00 90 PRO A O 1
ATOM 697 N N . ILE A 1 91 ? 13.250 3.509 8.092 1.00 63.03 91 ILE A N 1
ATOM 698 C CA . ILE A 1 91 ? 14.371 2.568 8.112 1.00 63.03 91 ILE A CA 1
ATOM 699 C C . ILE A 1 91 ? 15.480 3.173 7.240 1.00 63.03 91 ILE A C 1
ATOM 701 O O . ILE A 1 91 ? 15.492 3.021 6.021 1.00 63.03 91 ILE A O 1
ATOM 705 N N . LEU A 1 92 ? 16.383 3.933 7.862 1.00 59.47 92 LEU A N 1
ATOM 706 C CA . LEU A 1 92 ? 17.574 4.472 7.213 1.00 59.47 92 LEU A CA 1
ATOM 707 C C . LEU A 1 92 ? 18.616 3.358 7.153 1.00 59.47 92 LEU A C 1
ATOM 709 O O . LEU A 1 92 ? 19.126 2.939 8.189 1.00 59.47 92 LEU A O 1
ATOM 713 N N . VAL A 1 93 ? 18.940 2.879 5.950 1.00 55.19 93 VAL A N 1
ATOM 714 C CA . VAL A 1 93 ? 19.900 1.769 5.783 1.00 55.19 93 VAL A CA 1
ATOM 715 C C . VAL A 1 93 ? 21.365 2.225 5.793 1.00 55.19 93 VAL A C 1
ATOM 717 O O . VAL A 1 93 ? 22.263 1.417 5.622 1.00 55.19 93 VAL A O 1
ATOM 720 N N . ASN A 1 94 ? 21.625 3.490 6.127 1.00 49.34 94 ASN A N 1
ATOM 721 C CA . ASN A 1 94 ? 22.970 3.985 6.413 1.00 49.34 94 ASN A CA 1
ATOM 722 C C . ASN A 1 94 ? 22.978 4.647 7.799 1.00 49.34 94 ASN A C 1
ATOM 724 O O . ASN A 1 94 ? 22.719 5.842 7.929 1.00 49.34 94 ASN A O 1
ATOM 728 N N . ARG A 1 95 ? 23.224 3.850 8.844 1.00 45.50 95 ARG A N 1
ATOM 729 C CA . ARG A 1 95 ? 23.788 4.333 10.112 1.00 45.50 95 ARG A CA 1
ATOM 730 C C . ARG A 1 95 ? 25.223 3.822 10.196 1.00 45.50 95 ARG A C 1
ATOM 732 O O . ARG A 1 95 ? 25.504 2.880 10.928 1.00 45.50 95 ARG A O 1
ATOM 739 N N . GLU A 1 96 ? 26.076 4.448 9.399 1.00 40.47 96 GLU A N 1
ATOM 740 C CA . GLU A 1 96 ? 27.513 4.593 9.636 1.00 40.47 96 GLU A CA 1
ATOM 741 C C . GLU A 1 96 ? 27.828 6.089 9.592 1.00 40.47 96 GLU A C 1
ATOM 743 O O . GLU A 1 96 ? 27.229 6.776 8.728 1.00 40.47 96 GLU A O 1
#

Foldseek 3Di:
DDDDDDDDDPPGDDDDDDDDPAFDWDKDADPPPVRVLVPRIDIDGPPVVRCVVPPDDDVVVVVVCVVVVQDPADPQSRHHDPDNPPHDDRNDPDPD

Mean predicted aligned error: 7.12 Å

Radius of gyration: 17.18 Å; Cα contacts (8 Å, |Δi|>4): 80; chains: 1; bounding box: 48×26×42 Å

Secondary structure (DSSP, 8-state):
---S--PPPTT----------S-EEEEEE--SHHHHHTT-EEEEEE-HHHHHHH-PPPHHHHHHHHHTT--SSSBTTTBSTT--TTPPPP--S---

Sequence (96 aa):
MRCDVVTVRAYSYIKLRFHVNRGMVALFHCHMMHGGYFGLAATFIAAPELLQKYVKVPEEAIRMCKLQGIKTSGNAAGNQGFDMTGLPPPILVNRE

Solvent-accessible surface area (backbone atoms only — not comparable to full-atom values): 6589 Å² total; per-residue (Å²): 141,88,78,94,78,81,89,78,59,87,99,60,85,84,88,87,86,85,84,82,90,62,50,44,81,46,83,49,59,49,92,47,80,69,36,57,67,69,61,46,58,48,73,50,77,39,57,63,76,49,33,72,74,73,57,75,82,56,68,66,62,57,48,55,32,52,78,72,71,42,67,92,55,68,30,83,59,39,32,63,83,88,46,56,69,85,52,78,77,79,77,66,93,74,88,123